Protein AF-A0A5K7ZR89-F1 (afdb_monomer_lite)

Structure (mmCIF, N/CA/C/O backbone):
data_AF-A0A5K7ZR89-F1
#
_entry.id   AF-A0A5K7ZR89-F1
#
loop_
_atom_site.group_PDB
_atom_site.id
_atom_site.type_symbol
_atom_site.label_atom_id
_atom_site.label_alt_id
_atom_site.label_comp_id
_atom_site.label_asym_id
_atom_site.label_entity_id
_atom_site.label_seq_id
_atom_site.pdbx_PDB_ins_code
_atom_site.Cartn_x
_atom_site.Cartn_y
_atom_site.Cartn_z
_atom_site.occupancy
_atom_site.B_iso_or_equiv
_atom_site.auth_seq_id
_atom_site.auth_comp_id
_atom_site.auth_asym_id
_atom_site.auth_atom_id
_atom_site.pdbx_PDB_model_num
ATOM 1 N N . MET A 1 1 ? -9.179 8.346 24.918 1.00 54.47 1 MET A N 1
ATOM 2 C CA . MET A 1 1 ? -8.113 9.177 24.302 1.00 54.47 1 MET A CA 1
ATOM 3 C C . MET A 1 1 ? -7.005 8.387 23.577 1.00 54.47 1 MET A C 1
ATOM 5 O O . MET A 1 1 ? -6.164 9.013 22.948 1.00 54.47 1 MET A O 1
ATOM 9 N N . ILE A 1 2 ? -6.983 7.043 23.617 1.00 62.19 2 ILE A N 1
ATOM 10 C CA . ILE A 1 2 ? -5.883 6.217 23.061 1.00 62.19 2 ILE A CA 1
ATOM 11 C C . ILE A 1 2 ? -6.004 6.001 21.537 1.00 62.19 2 ILE A C 1
ATOM 13 O O . ILE A 1 2 ? -5.010 6.072 20.820 1.00 62.19 2 ILE A O 1
ATOM 17 N N . PHE A 1 3 ? -7.225 5.825 21.026 1.00 62.34 3 PHE A N 1
ATOM 18 C CA . PHE A 1 3 ? -7.501 5.544 19.611 1.00 62.34 3 PHE A CA 1
ATOM 19 C C . PHE A 1 3 ? -6.908 6.527 18.579 1.00 62.34 3 PHE A C 1
ATOM 21 O O . PHE A 1 3 ? -6.334 6.046 17.603 1.00 62.34 3 PHE A O 1
ATOM 28 N N . PRO A 1 4 ? -6.956 7.867 18.752 1.00 73.06 4 PRO A N 1
ATOM 29 C CA . PRO A 1 4 ? -6.366 8.779 17.767 1.00 73.06 4 PRO A CA 1
ATOM 30 C C . PRO A 1 4 ? -4.836 8.665 17.678 1.00 73.06 4 PRO A C 1
ATOM 32 O O . PRO A 1 4 ? -4.274 8.841 16.601 1.00 73.06 4 PRO A O 1
ATOM 35 N N . ARG A 1 5 ? -4.151 8.306 18.775 1.00 80.88 5 ARG A N 1
ATOM 36 C CA . ARG A 1 5 ? -2.690 8.114 18.773 1.00 80.88 5 ARG A CA 1
ATOM 37 C C . ARG A 1 5 ? -2.291 6.849 18.018 1.00 80.88 5 ARG A C 1
ATOM 39 O O . ARG A 1 5 ? -1.367 6.889 17.219 1.00 80.88 5 ARG A O 1
ATOM 46 N N . VAL A 1 6 ? -3.020 5.752 18.226 1.00 82.88 6 VAL A N 1
ATOM 47 C CA . VAL A 1 6 ? -2.759 4.473 17.543 1.00 82.88 6 VAL A CA 1
ATOM 48 C C . VAL A 1 6 ? -2.930 4.618 16.028 1.00 82.88 6 VAL A C 1
ATOM 50 O O . VAL A 1 6 ? -2.069 4.199 15.262 1.00 82.88 6 VAL A O 1
ATOM 53 N N . LYS A 1 7 ? -3.994 5.301 15.601 1.00 81.31 7 LYS A N 1
ATOM 54 C CA . LYS A 1 7 ? -4.264 5.636 14.197 1.00 81.31 7 LYS A CA 1
ATOM 55 C C . LYS A 1 7 ? -3.138 6.429 13.530 1.00 81.31 7 LYS A C 1
ATOM 57 O O . LYS A 1 7 ? -2.735 6.103 12.413 1.00 81.31 7 LYS A O 1
ATOM 62 N N . ALA A 1 8 ? -2.625 7.448 14.219 1.00 85.81 8 ALA A N 1
ATOM 63 C CA . ALA A 1 8 ? -1.513 8.254 13.728 1.00 85.81 8 ALA A CA 1
ATOM 64 C C . ALA A 1 8 ? -0.226 7.425 13.606 1.00 85.81 8 ALA A C 1
ATOM 66 O O . ALA A 1 8 ? 0.452 7.496 12.586 1.00 85.81 8 ALA A O 1
ATOM 67 N N . VAL A 1 9 ? 0.073 6.585 14.603 1.00 88.56 9 VAL A N 1
ATOM 68 C CA . VAL A 1 9 ? 1.250 5.702 14.584 1.00 88.56 9 VAL A CA 1
ATOM 69 C C . VAL A 1 9 ? 1.186 4.715 13.417 1.00 88.56 9 VAL A C 1
ATOM 71 O O . VAL A 1 9 ? 2.165 4.589 12.689 1.00 88.56 9 VAL A O 1
ATOM 74 N N . ILE A 1 10 ? 0.039 4.069 13.182 1.00 87.88 10 ILE A N 1
ATOM 75 C CA . ILE A 1 10 ? -0.140 3.151 12.042 1.00 87.88 10 ILE A CA 1
ATOM 76 C C . ILE A 1 10 ? 0.074 3.883 10.715 1.00 87.88 10 ILE A C 1
ATOM 78 O O . ILE A 1 10 ? 0.770 3.369 9.843 1.00 87.88 10 ILE A O 1
ATOM 82 N N . GLY A 1 11 ? -0.483 5.090 10.570 1.00 87.31 11 GLY A N 1
ATOM 83 C CA . GLY A 1 11 ? -0.304 5.904 9.367 1.00 87.31 11 GLY A CA 1
ATOM 84 C C . GLY A 1 11 ? 1.157 6.285 9.119 1.00 87.31 11 GLY A C 1
ATOM 85 O O . GLY A 1 11 ? 1.642 6.159 7.998 1.00 87.31 11 GLY A O 1
ATOM 86 N N . ILE A 1 12 ? 1.880 6.687 10.168 1.00 91.44 12 ILE A N 1
ATOM 87 C CA . ILE A 1 12 ? 3.307 7.027 10.083 1.00 91.44 12 ILE A CA 1
ATOM 88 C C . ILE A 1 12 ? 4.136 5.795 9.716 1.00 91.44 12 ILE A C 1
ATOM 90 O O . ILE A 1 12 ? 4.976 5.878 8.826 1.00 91.44 12 ILE A O 1
ATOM 94 N N . ILE A 1 13 ? 3.886 4.644 10.348 1.00 90.75 13 ILE A N 1
ATOM 95 C CA . ILE A 1 13 ? 4.590 3.397 10.022 1.00 90.75 13 ILE A CA 1
ATOM 96 C C . ILE A 1 13 ? 4.331 3.011 8.563 1.00 90.75 13 ILE A C 1
ATOM 98 O O . ILE A 1 13 ? 5.283 2.753 7.832 1.00 90.75 13 ILE A O 1
ATOM 102 N N . ALA A 1 14 ? 3.072 3.025 8.115 1.00 89.75 14 ALA A N 1
ATOM 103 C CA . ALA A 1 14 ? 2.724 2.721 6.729 1.00 89.75 14 ALA A CA 1
ATOM 104 C C . ALA A 1 14 ? 3.452 3.650 5.744 1.00 89.75 14 ALA A C 1
ATOM 106 O O . ALA A 1 14 ? 4.016 3.180 4.758 1.00 89.75 14 ALA A O 1
ATOM 107 N N . LEU A 1 15 ? 3.510 4.951 6.045 1.00 90.94 15 LEU A N 1
ATOM 108 C CA . LEU A 1 15 ? 4.222 5.931 5.229 1.00 90.94 15 LEU A CA 1
ATOM 109 C C . LEU A 1 15 ? 5.735 5.671 5.192 1.00 90.94 15 LEU A C 1
ATOM 111 O O . LEU A 1 15 ? 6.334 5.716 4.121 1.00 90.94 15 LEU A O 1
ATOM 115 N N . LEU A 1 16 ? 6.353 5.366 6.335 1.00 91.75 16 LEU A N 1
ATOM 116 C CA . LEU A 1 16 ? 7.784 5.064 6.411 1.00 91.75 16 LEU A CA 1
ATOM 117 C C . LEU A 1 16 ? 8.140 3.808 5.611 1.00 91.75 16 LEU A C 1
ATOM 119 O O . LEU A 1 16 ? 9.127 3.822 4.879 1.00 91.75 16 LEU A O 1
ATOM 123 N N . VAL A 1 17 ? 7.328 2.748 5.700 1.00 89.06 17 VAL A N 1
ATOM 124 C CA . VAL A 1 17 ? 7.552 1.524 4.914 1.00 89.06 17 VAL A CA 1
ATOM 125 C C . VAL A 1 17 ? 7.380 1.797 3.419 1.00 89.06 17 VAL A C 1
ATOM 127 O O . VAL A 1 17 ? 8.188 1.322 2.623 1.00 89.06 17 VAL A O 1
ATOM 130 N N . LEU A 1 18 ? 6.384 2.599 3.024 1.00 90.44 18 LEU A N 1
ATOM 131 C CA . LEU A 1 18 ? 6.211 3.014 1.629 1.00 90.44 18 LEU A CA 1
ATOM 132 C C . LEU A 1 18 ? 7.447 3.758 1.119 1.00 90.44 18 LEU A C 1
ATOM 134 O O . LEU A 1 18 ? 8.023 3.362 0.109 1.00 90.44 18 LEU A O 1
ATOM 138 N N . ILE A 1 19 ? 7.888 4.794 1.836 1.00 90.44 19 ILE A N 1
ATOM 139 C CA . ILE A 1 19 ? 9.066 5.578 1.449 1.00 90.44 19 ILE A CA 1
ATOM 140 C C . ILE A 1 19 ? 10.293 4.671 1.348 1.00 90.44 19 ILE A C 1
ATOM 142 O O . ILE A 1 19 ? 11.001 4.730 0.347 1.00 90.44 19 ILE A O 1
ATOM 146 N N . ALA A 1 20 ? 10.513 3.794 2.329 1.00 88.19 20 ALA A N 1
AT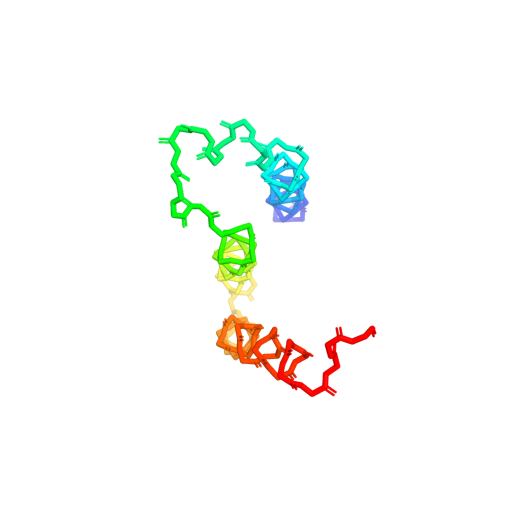OM 147 C CA . ALA A 1 20 ? 11.644 2.875 2.321 1.00 88.19 20 ALA A CA 1
ATOM 148 C C . ALA A 1 20 ? 11.611 1.920 1.118 1.00 88.19 20 ALA A C 1
ATOM 150 O O . ALA A 1 20 ? 12.614 1.787 0.423 1.00 88.19 20 ALA A O 1
ATOM 151 N N . GLY A 1 21 ? 10.473 1.285 0.824 1.00 85.19 21 GLY A N 1
ATOM 152 C CA . GLY A 1 21 ? 10.395 0.328 -0.283 1.00 85.19 21 GLY A CA 1
ATOM 153 C C . GLY A 1 21 ? 10.473 0.966 -1.673 1.00 85.19 21 GLY A C 1
ATOM 154 O O . GLY A 1 21 ? 10.958 0.325 -2.602 1.00 85.19 21 GLY A O 1
ATOM 155 N N . PHE A 1 22 ? 10.050 2.226 -1.829 1.00 88.12 22 PHE A N 1
ATOM 156 C CA . PHE A 1 22 ? 10.261 2.970 -3.076 1.00 88.12 22 PHE A CA 1
ATOM 157 C C . PHE A 1 22 ? 11.686 3.515 -3.199 1.00 88.12 22 PHE A C 1
ATOM 159 O O . PHE A 1 22 ? 12.267 3.439 -4.279 1.00 88.12 22 PHE A O 1
ATOM 166 N N . HIS A 1 23 ? 12.252 4.048 -2.114 1.00 89.75 23 HIS A N 1
ATOM 167 C CA . HIS A 1 23 ? 13.592 4.633 -2.116 1.00 89.75 23 HIS A CA 1
ATOM 168 C C . HIS A 1 23 ? 14.677 3.571 -2.315 1.00 89.75 23 HIS A C 1
ATOM 170 O O . HIS A 1 23 ? 15.533 3.738 -3.176 1.00 89.75 23 HIS A O 1
ATOM 176 N N . TYR A 1 24 ? 14.585 2.451 -1.593 1.00 87.56 24 TYR A N 1
ATOM 177 C CA . TYR A 1 24 ? 15.542 1.342 -1.663 1.00 87.56 24 TYR A CA 1
ATOM 178 C C . TYR A 1 24 ? 15.130 0.250 -2.655 1.00 87.56 24 TYR A C 1
ATOM 180 O O . TYR A 1 24 ? 15.517 -0.913 -2.526 1.00 87.56 24 TYR A O 1
ATOM 188 N N . ARG A 1 25 ? 14.279 0.584 -3.635 1.00 84.75 25 ARG A N 1
ATOM 189 C CA . ARG A 1 25 ? 13.740 -0.396 -4.586 1.00 84.75 25 ARG A CA 1
ATOM 190 C C . ARG A 1 25 ? 14.862 -1.169 -5.278 1.00 84.75 25 ARG A C 1
ATOM 192 O O . ARG A 1 25 ? 14.746 -2.380 -5.426 1.00 84.75 25 ARG A O 1
ATOM 199 N N . MET A 1 26 ? 15.917 -0.480 -5.711 1.00 82.75 26 MET A N 1
ATOM 200 C CA . MET A 1 26 ? 17.006 -1.084 -6.486 1.00 82.75 26 MET A CA 1
ATOM 201 C C . MET A 1 26 ? 17.786 -2.098 -5.643 1.00 82.75 26 MET A C 1
ATOM 203 O O . MET A 1 26 ? 18.053 -3.206 -6.099 1.00 82.75 26 MET A O 1
ATOM 207 N N . GLU A 1 27 ? 18.086 -1.759 -4.393 1.00 88.31 27 GLU A N 1
ATOM 208 C CA . GLU A 1 27 ? 18.777 -2.613 -3.428 1.00 88.31 27 GLU A CA 1
ATOM 209 C C . GLU A 1 27 ? 17.916 -3.815 -3.023 1.00 88.31 27 GLU A C 1
ATOM 211 O O . GLU A 1 27 ? 18.409 -4.938 -2.920 1.00 88.31 27 GLU A O 1
ATOM 216 N N . ILE A 1 28 ? 16.607 -3.608 -2.843 1.00 83.81 28 ILE A N 1
ATOM 217 C CA . ILE A 1 28 ? 15.664 -4.694 -2.554 1.00 83.81 28 ILE A CA 1
ATOM 218 C C . ILE A 1 28 ? 15.567 -5.632 -3.758 1.00 83.81 28 ILE A C 1
ATOM 220 O O . ILE A 1 28 ? 15.625 -6.846 -3.578 1.00 83.81 28 ILE A O 1
ATOM 224 N N . GLN A 1 29 ? 15.483 -5.097 -4.980 1.00 88.38 29 GLN A N 1
ATOM 225 C CA . GLN A 1 29 ? 15.393 -5.889 -6.209 1.00 88.38 29 GLN A CA 1
ATOM 226 C C . GLN A 1 29 ? 16.652 -6.713 -6.488 1.00 88.38 29 GLN A C 1
ATOM 228 O O . GLN A 1 29 ? 16.549 -7.810 -7.033 1.00 88.38 29 GLN A O 1
ATOM 233 N N . GLN A 1 30 ? 17.830 -6.250 -6.056 1.00 86.75 30 GLN A N 1
ATOM 234 C CA . GLN A 1 30 ? 19.059 -7.049 -6.125 1.00 86.75 30 GLN A CA 1
ATOM 235 C C . GLN A 1 30 ? 18.965 -8.341 -5.304 1.00 86.75 30 GLN A C 1
ATOM 237 O O . GLN A 1 30 ? 19.564 -9.350 -5.675 1.00 86.75 30 GLN A O 1
ATOM 242 N N . ARG A 1 31 ? 18.220 -8.328 -4.190 1.00 87.88 31 ARG A N 1
ATOM 243 C CA . ARG A 1 31 ? 18.015 -9.510 -3.339 1.00 87.88 31 ARG A CA 1
ATOM 244 C C . ARG A 1 31 ? 16.733 -10.274 -3.675 1.00 87.88 31 ARG A C 1
ATOM 246 O O . ARG A 1 31 ? 16.709 -11.494 -3.537 1.00 87.88 31 ARG A O 1
ATOM 253 N N . TYR A 1 32 ? 15.701 -9.565 -4.119 1.00 86.62 32 TYR A N 1
ATOM 254 C CA . TYR A 1 32 ? 14.373 -10.072 -4.454 1.00 86.62 32 TYR A CA 1
ATOM 255 C C . TYR A 1 32 ? 13.961 -9.556 -5.841 1.00 86.62 32 TYR A C 1
ATOM 257 O O . TYR A 1 32 ? 13.284 -8.532 -5.937 1.00 86.62 32 TYR A O 1
ATOM 265 N N . PRO A 1 33 ? 14.340 -10.251 -6.927 1.00 84.12 33 PRO A N 1
ATOM 266 C CA . PRO A 1 33 ? 14.123 -9.779 -8.300 1.00 84.12 33 PRO A CA 1
ATOM 267 C C . PRO A 1 33 ? 12.648 -9.549 -8.647 1.00 84.12 33 PRO A C 1
ATOM 269 O O . PRO A 1 33 ? 12.318 -8.681 -9.449 1.00 84.12 33 PRO A O 1
ATOM 272 N N . GLU A 1 34 ? 11.756 -10.304 -8.006 1.00 87.25 34 GLU A N 1
ATOM 273 C CA . GLU A 1 34 ? 10.304 -10.224 -8.186 1.00 87.25 34 GLU A CA 1
ATOM 274 C C . GLU A 1 34 ? 9.656 -9.085 -7.384 1.00 87.25 34 GLU A C 1
ATOM 276 O O . GLU A 1 34 ? 8.436 -8.926 -7.396 1.00 87.25 34 GLU A O 1
ATOM 281 N N . PHE A 1 35 ? 10.447 -8.285 -6.661 1.00 85.19 35 PHE A N 1
ATOM 282 C CA . PHE A 1 35 ? 9.916 -7.194 -5.859 1.00 85.19 35 PHE A CA 1
ATOM 283 C C . PHE A 1 35 ? 9.265 -6.126 -6.744 1.00 85.19 35 PHE A C 1
ATOM 285 O O . PHE A 1 35 ? 9.935 -5.408 -7.498 1.00 85.19 35 PHE A O 1
ATOM 292 N N . ASP A 1 36 ? 7.947 -5.991 -6.591 1.00 85.56 36 ASP A N 1
ATOM 293 C CA . ASP A 1 36 ? 7.153 -4.922 -7.181 1.00 85.56 36 ASP A CA 1
ATOM 294 C C . ASP A 1 36 ? 6.728 -3.924 -6.083 1.00 85.56 36 ASP A C 1
ATOM 296 O O . ASP A 1 36 ? 5.902 -4.255 -5.220 1.00 85.56 36 ASP A O 1
ATOM 300 N N . PRO A 1 37 ? 7.257 -2.685 -6.097 1.00 83.56 37 PRO A N 1
ATOM 301 C CA . PRO A 1 37 ? 6.922 -1.677 -5.095 1.00 83.56 37 PRO A CA 1
ATOM 302 C C . PRO A 1 37 ? 5.439 -1.280 -5.132 1.00 83.56 37 PRO A C 1
ATOM 304 O O . PRO A 1 37 ? 4.893 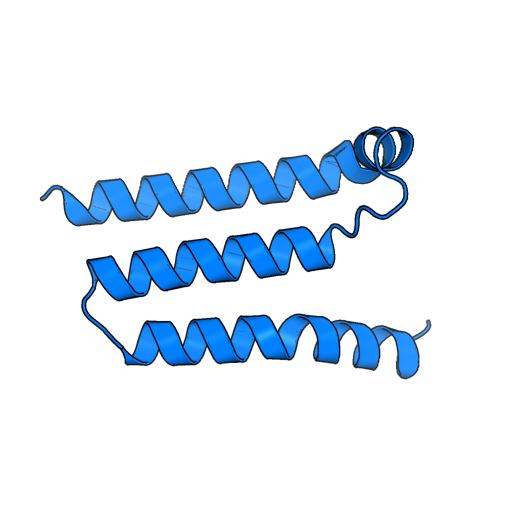-0.870 -4.108 1.00 83.56 37 PRO A O 1
ATOM 307 N N . THR A 1 38 ? 4.748 -1.434 -6.268 1.00 85.62 38 THR A N 1
ATOM 308 C CA . THR A 1 38 ? 3.308 -1.173 -6.361 1.00 85.62 38 THR A CA 1
ATOM 309 C C . THR A 1 38 ? 2.493 -2.247 -5.644 1.00 85.62 38 THR A C 1
ATOM 311 O O . THR A 1 38 ? 1.535 -1.913 -4.944 1.00 85.62 38 THR A O 1
ATOM 314 N N . LEU A 1 39 ? 2.877 -3.523 -5.750 1.00 86.88 39 LEU A N 1
ATOM 315 C CA . LEU A 1 39 ? 2.227 -4.597 -4.987 1.00 86.88 39 LEU A CA 1
ATOM 316 C C . LEU A 1 39 ? 2.477 -4.436 -3.487 1.00 86.88 39 LEU A C 1
ATOM 318 O O . LEU A 1 39 ? 1.537 -4.540 -2.697 1.00 86.88 39 LEU A O 1
ATOM 322 N N . MET A 1 40 ? 3.710 -4.092 -3.101 1.00 90.25 40 MET A N 1
ATOM 323 C CA . MET A 1 40 ? 4.038 -3.773 -1.710 1.00 90.25 40 MET A CA 1
ATOM 324 C C . MET A 1 40 ? 3.155 -2.632 -1.187 1.00 90.25 40 MET A C 1
ATOM 326 O O . MET A 1 40 ? 2.533 -2.759 -0.133 1.00 90.25 40 MET A O 1
ATOM 330 N N . ALA A 1 41 ? 3.046 -1.537 -1.945 1.00 87.75 41 ALA A N 1
ATOM 331 C CA . ALA A 1 41 ? 2.235 -0.389 -1.562 1.00 87.75 41 ALA A CA 1
ATOM 332 C C . ALA A 1 41 ? 0.751 -0.739 -1.415 1.00 87.75 41 ALA A C 1
ATOM 334 O O . ALA A 1 41 ? 0.117 -0.358 -0.432 1.00 87.75 41 ALA A O 1
ATOM 335 N N . THR A 1 42 ? 0.217 -1.515 -2.357 1.00 90.00 42 THR A N 1
ATOM 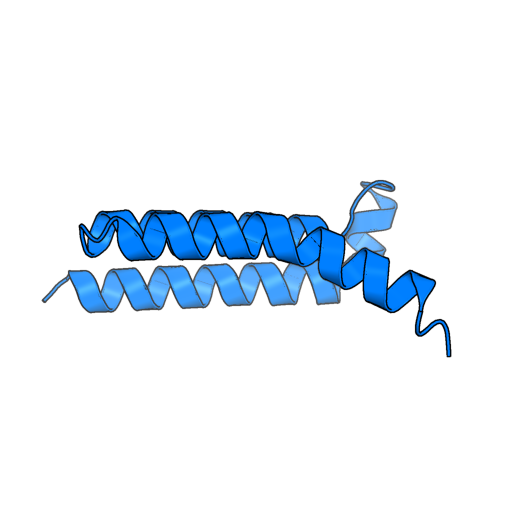336 C CA . THR A 1 42 ? -1.170 -1.993 -2.328 1.00 90.00 42 THR A CA 1
ATOM 337 C C . THR A 1 42 ? -1.438 -2.822 -1.070 1.00 90.00 42 THR A C 1
ATOM 339 O O . THR A 1 42 ? -2.428 -2.588 -0.378 1.00 90.00 42 THR A O 1
ATOM 342 N N . GLY A 1 43 ? -0.529 -3.740 -0.723 1.00 89.00 43 GLY A N 1
ATOM 343 C CA . GLY A 1 43 ? -0.624 -4.545 0.495 1.00 89.00 43 GLY A CA 1
ATOM 344 C C . GLY A 1 43 ? -0.569 -3.708 1.776 1.00 89.00 43 GLY A C 1
ATOM 345 O O . GLY A 1 43 ? -1.349 -3.940 2.699 1.00 89.00 43 GLY A O 1
ATOM 346 N N . ILE A 1 44 ? 0.298 -2.692 1.822 1.00 91.19 44 ILE A N 1
ATOM 347 C CA . ILE A 1 44 ? 0.407 -1.778 2.969 1.00 91.19 44 ILE A CA 1
ATOM 348 C C . ILE A 1 44 ? -0.874 -0.958 3.139 1.00 91.19 44 ILE A C 1
ATOM 350 O O . ILE A 1 44 ? -1.399 -0.881 4.250 1.00 91.19 44 ILE A O 1
ATOM 354 N N . PHE A 1 45 ? -1.407 -0.377 2.059 1.00 89.12 45 PHE A N 1
ATOM 355 C CA . PHE A 1 45 ? -2.668 0.366 2.115 1.00 89.12 45 PHE A CA 1
ATOM 356 C C . PHE A 1 45 ? -3.837 -0.524 2.529 1.00 89.12 45 PHE A C 1
ATOM 358 O O . PHE A 1 45 ? -4.665 -0.102 3.337 1.00 89.12 45 PHE A O 1
ATOM 365 N N . PHE A 1 46 ? -3.872 -1.764 2.037 1.00 92.38 46 PHE A N 1
ATOM 366 C CA . PHE A 1 46 ? -4.876 -2.737 2.438 1.00 92.38 46 PHE A CA 1
ATOM 367 C C . PHE A 1 46 ? -4.813 -3.033 3.940 1.00 92.38 46 PHE A C 1
ATOM 369 O O . PHE A 1 46 ? -5.809 -2.870 4.644 1.00 92.38 46 PHE A O 1
ATOM 376 N N . LEU A 1 47 ? -3.639 -3.397 4.462 1.00 91.69 47 LEU A N 1
ATOM 377 C CA . LEU A 1 47 ? -3.462 -3.692 5.885 1.00 91.69 47 LEU A CA 1
ATOM 378 C C . LEU A 1 47 ? -3.789 -2.482 6.764 1.00 91.69 47 LEU A C 1
ATOM 380 O O . LEU A 1 47 ? -4.535 -2.609 7.735 1.00 91.69 47 LEU A O 1
ATOM 384 N N . ALA A 1 48 ? -3.283 -1.300 6.406 1.00 90.00 48 ALA A N 1
ATOM 385 C CA . ALA A 1 48 ? -3.551 -0.074 7.145 1.00 90.00 48 ALA A CA 1
ATOM 386 C C . ALA A 1 48 ? -5.053 0.252 7.178 1.00 90.00 48 ALA A C 1
ATOM 388 O O . ALA A 1 48 ? -5.591 0.550 8.246 1.00 90.00 48 ALA A O 1
ATOM 389 N N . GLY A 1 49 ? -5.743 0.151 6.039 1.00 89.94 49 GLY A N 1
ATOM 390 C CA . GLY A 1 49 ? -7.174 0.433 5.958 1.00 89.94 49 GLY A CA 1
ATOM 391 C C . GLY A 1 49 ? -8.043 -0.604 6.675 1.00 89.94 49 GLY A C 1
ATOM 392 O O . GLY A 1 49 ? -9.009 -0.219 7.331 1.00 89.94 49 GLY A O 1
ATOM 393 N N . ILE A 1 50 ? -7.670 -1.890 6.672 1.00 92.19 50 ILE A N 1
ATOM 394 C CA . ILE A 1 50 ? -8.360 -2.921 7.467 1.00 92.19 50 ILE A CA 1
ATOM 395 C C . ILE A 1 50 ? -8.200 -2.655 8.966 1.00 92.19 50 ILE A C 1
ATOM 397 O O . ILE A 1 50 ? -9.185 -2.702 9.703 1.00 92.19 50 ILE A O 1
ATOM 401 N N . ILE A 1 51 ? -6.994 -2.313 9.430 1.00 89.94 51 ILE A N 1
ATOM 402 C CA . ILE A 1 51 ? -6.778 -1.960 10.841 1.00 89.94 51 ILE A CA 1
ATOM 403 C C . ILE A 1 51 ? -7.618 -0.729 11.214 1.00 89.94 51 ILE A C 1
ATOM 405 O O . ILE A 1 51 ? -8.257 -0.715 12.267 1.00 89.94 51 ILE A O 1
ATOM 409 N N . TYR A 1 52 ? -7.683 0.277 10.336 1.00 88.12 52 TYR A N 1
ATOM 410 C CA . TYR A 1 52 ? -8.562 1.434 10.519 1.00 88.12 52 TYR A CA 1
ATOM 411 C C . TYR A 1 52 ? -10.041 1.042 10.598 1.00 88.12 52 TYR A C 1
ATOM 413 O O . TYR A 1 52 ? -10.738 1.499 11.502 1.00 88.12 52 TYR A O 1
ATOM 421 N N . ALA A 1 53 ? -10.510 0.165 9.708 1.00 91.12 53 ALA A N 1
ATOM 422 C CA . ALA A 1 53 ? -11.888 -0.317 9.700 1.00 91.12 53 ALA A CA 1
ATOM 423 C C . ALA A 1 53 ? -12.256 -1.043 11.003 1.00 91.12 53 ALA A C 1
ATOM 425 O O . ALA A 1 53 ? -13.357 -0.856 11.523 1.00 91.12 53 ALA A O 1
ATOM 426 N N . VAL A 1 54 ? -11.325 -1.824 11.562 1.00 90.62 54 VAL A N 1
ATOM 427 C CA . VAL A 1 54 ? -11.497 -2.515 12.849 1.00 90.62 54 VAL A CA 1
ATOM 428 C C . VAL A 1 54 ? -11.526 -1.524 14.014 1.00 90.62 54 VAL A C 1
ATOM 430 O O . VAL A 1 54 ? -12.402 -1.626 14.873 1.00 90.62 54 VAL A O 1
ATOM 433 N N . ILE A 1 55 ? -10.612 -0.546 14.040 1.00 88.94 55 ILE A N 1
ATOM 434 C CA . ILE A 1 55 ? -10.566 0.483 15.093 1.00 88.94 55 ILE A CA 1
ATOM 435 C C . ILE A 1 55 ? -11.859 1.306 15.107 1.00 88.94 55 ILE A C 1
ATOM 437 O O . ILE A 1 55 ? -12.422 1.537 16.177 1.00 88.94 55 ILE A O 1
ATOM 441 N N . ASP A 1 56 ? -12.336 1.718 13.932 1.00 88.56 56 ASP A N 1
ATOM 442 C CA . ASP A 1 56 ? -13.549 2.528 13.789 1.00 88.56 56 ASP A CA 1
ATOM 443 C C . ASP A 1 56 ? -14.841 1.717 13.777 1.00 88.56 56 ASP A C 1
ATOM 445 O O . ASP A 1 56 ? -15.925 2.298 13.758 1.00 88.56 56 ASP A O 1
ATOM 449 N N . ARG A 1 57 ? -14.740 0.380 13.818 1.00 88.56 57 ARG A N 1
ATOM 450 C CA . ARG A 1 57 ? -15.872 -0.555 13.721 1.00 88.56 57 ARG A CA 1
ATOM 451 C C . ARG A 1 57 ? -16.781 -0.226 12.536 1.00 88.56 57 ARG A C 1
ATOM 453 O O . ARG A 1 57 ? -18.001 -0.349 12.617 1.00 88.56 57 ARG A O 1
ATOM 460 N N . ASN A 1 58 ? -16.174 0.213 11.438 1.00 90.81 58 ASN A N 1
ATOM 461 C CA . ASN A 1 58 ? -16.883 0.691 10.266 1.00 90.81 58 ASN A CA 1
ATOM 462 C C . ASN A 1 58 ? -16.589 -0.217 9.073 1.00 90.81 58 ASN A C 1
ATOM 464 O O . ASN A 1 58 ? -15.542 -0.122 8.429 1.00 90.81 58 ASN A O 1
ATOM 468 N N . ILE A 1 59 ? -17.555 -1.080 8.762 1.00 91.69 59 ILE A N 1
ATOM 469 C CA . ILE A 1 59 ? -17.450 -2.044 7.666 1.00 91.69 59 ILE A CA 1
ATOM 470 C C . ILE A 1 59 ? -17.352 -1.367 6.292 1.00 91.69 59 ILE A C 1
ATOM 472 O O . ILE A 1 59 ? -16.751 -1.923 5.378 1.00 91.69 59 ILE A O 1
ATOM 476 N N . ILE A 1 60 ? -17.866 -0.139 6.150 1.00 93.56 60 ILE A N 1
ATOM 477 C CA . ILE A 1 60 ? -17.763 0.632 4.905 1.00 93.56 60 ILE A CA 1
ATOM 478 C C . ILE A 1 60 ? -16.292 0.919 4.591 1.00 93.56 60 ILE A C 1
ATOM 480 O O . ILE A 1 60 ? -15.875 0.779 3.444 1.00 93.56 60 ILE A O 1
ATOM 484 N N . ILE A 1 61 ? -15.481 1.236 5.608 1.00 91.12 61 ILE A N 1
ATOM 485 C CA . ILE A 1 61 ? -14.038 1.445 5.429 1.00 91.12 61 ILE A CA 1
ATOM 486 C C . ILE A 1 61 ? 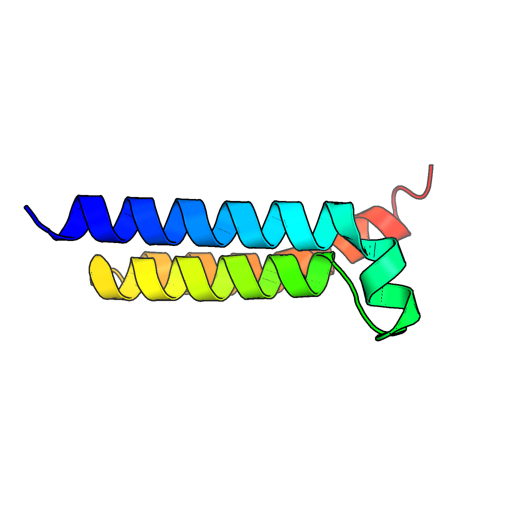-13.387 0.155 4.924 1.00 91.12 61 ILE A C 1
ATOM 488 O O . ILE A 1 61 ? -12.587 0.215 3.996 1.00 91.12 61 ILE A O 1
ATOM 492 N N . ALA A 1 62 ? -13.767 -1.014 5.449 1.00 90.12 62 ALA A N 1
ATOM 493 C CA . ALA A 1 62 ? -13.228 -2.292 4.979 1.00 90.12 62 ALA A CA 1
ATOM 494 C 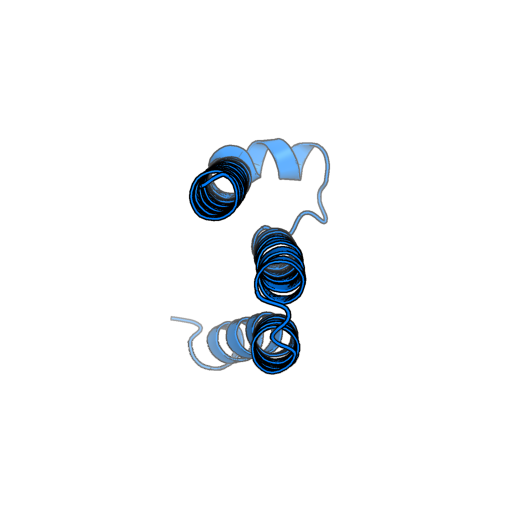C . ALA A 1 62 ? -13.556 -2.546 3.497 1.00 90.12 62 ALA A C 1
ATOM 496 O O . ALA A 1 62 ? -12.660 -2.894 2.729 1.00 90.12 62 ALA A O 1
ATOM 497 N N . PHE A 1 63 ? -14.801 -2.301 3.071 1.00 92.81 63 PHE A N 1
ATOM 498 C CA . PHE A 1 63 ? -15.196 -2.437 1.664 1.00 92.81 63 PHE A CA 1
ATOM 499 C C . PHE A 1 63 ? -14.456 -1.463 0.749 1.00 92.81 63 PHE A C 1
ATOM 501 O O . PHE A 1 63 ? -13.954 -1.881 -0.292 1.00 92.81 63 PHE A O 1
ATOM 508 N N . ILE A 1 64 ? -14.337 -0.191 1.143 1.00 92.38 64 ILE A N 1
ATOM 509 C CA . ILE A 1 64 ? -13.586 0.811 0.374 1.00 92.38 64 ILE A CA 1
ATOM 510 C C . ILE A 1 64 ? -12.122 0.388 0.256 1.00 92.38 64 ILE A C 1
ATOM 512 O O . ILE A 1 64 ? -11.566 0.395 -0.838 1.00 92.38 64 ILE A O 1
ATOM 516 N N . THR A 1 65 ? -11.507 -0.029 1.362 1.00 92.25 65 THR A N 1
ATOM 517 C CA . THR A 1 65 ? -10.104 -0.457 1.373 1.00 92.25 65 THR A CA 1
ATOM 518 C C . THR A 1 65 ? -9.888 -1.656 0.452 1.00 92.25 65 THR A C 1
ATOM 520 O O . THR A 1 65 ? -8.928 -1.684 -0.313 1.00 92.25 65 THR A O 1
ATOM 523 N N . MET A 1 66 ? -10.799 -2.629 0.483 1.00 91.81 66 MET A N 1
ATOM 524 C CA . MET A 1 66 ? -10.741 -3.802 -0.383 1.00 91.81 66 MET A CA 1
ATOM 525 C C . MET A 1 66 ? -10.924 -3.429 -1.859 1.00 91.81 66 MET A C 1
ATOM 527 O O . MET A 1 66 ? -10.148 -3.874 -2.700 1.00 91.81 66 MET A O 1
ATOM 531 N N . ALA A 1 67 ? -11.890 -2.562 -2.174 1.00 91.62 67 ALA A N 1
ATOM 532 C CA . ALA A 1 67 ? -12.110 -2.074 -3.532 1.00 91.62 67 ALA A CA 1
ATOM 533 C C . ALA A 1 67 ? -10.883 -1.326 -4.074 1.00 91.62 67 ALA A C 1
ATOM 535 O O . ALA A 1 67 ? -10.461 -1.577 -5.199 1.00 91.62 67 ALA A O 1
ATOM 536 N N . VAL A 1 68 ? -10.267 -0.461 -3.262 1.00 89.69 68 VAL A N 1
ATOM 537 C CA . VAL A 1 68 ? -9.039 0.261 -3.621 1.00 89.69 68 VAL A CA 1
ATOM 538 C C . VAL A 1 68 ? -7.876 -0.708 -3.829 1.00 89.69 68 VAL A C 1
ATOM 540 O O . VAL A 1 68 ? -7.177 -0.605 -4.834 1.00 89.69 68 VAL A O 1
ATOM 543 N N . ALA A 1 69 ? -7.691 -1.680 -2.933 1.00 90.75 69 ALA A N 1
ATOM 544 C CA . ALA A 1 69 ? -6.625 -2.671 -3.051 1.00 90.75 69 ALA A CA 1
ATOM 545 C C . ALA A 1 69 ? -6.742 -3.505 -4.336 1.00 90.75 69 ALA A C 1
ATOM 547 O O . ALA A 1 69 ? -5.735 -3.803 -4.972 1.00 90.75 69 ALA A O 1
ATOM 548 N N . VAL A 1 70 ? -7.967 -3.833 -4.753 1.00 89.81 70 VAL A N 1
ATOM 549 C CA . VAL A 1 70 ? -8.211 -4.496 -6.038 1.00 89.81 70 VAL A CA 1
ATOM 550 C C . VAL A 1 70 ? -7.994 -3.529 -7.200 1.00 89.81 70 VAL A C 1
ATOM 552 O O . VAL A 1 70 ? -7.367 -3.907 -8.180 1.00 89.81 70 VAL A O 1
ATOM 555 N N . ALA A 1 71 ? -8.466 -2.285 -7.112 1.00 89.19 71 ALA A N 1
ATOM 556 C CA . ALA A 1 71 ? -8.413 -1.325 -8.213 1.00 89.19 71 ALA A CA 1
ATOM 557 C C . ALA A 1 71 ? -6.990 -0.854 -8.562 1.00 89.19 71 ALA A C 1
ATOM 559 O O . ALA A 1 71 ? -6.701 -0.655 -9.739 1.00 89.19 71 ALA A O 1
ATOM 560 N N . ILE A 1 72 ? -6.094 -0.689 -7.581 1.00 87.94 72 ILE A N 1
ATOM 561 C CA . ILE A 1 72 ? -4.723 -0.187 -7.799 1.00 87.94 72 ILE A CA 1
ATOM 562 C C . ILE A 1 72 ? -3.947 -0.967 -8.882 1.00 87.94 72 ILE A C 1
ATOM 564 O O . ILE A 1 72 ? -3.446 -0.322 -9.808 1.00 87.94 72 ILE A O 1
ATOM 568 N N . PRO A 1 73 ? -3.824 -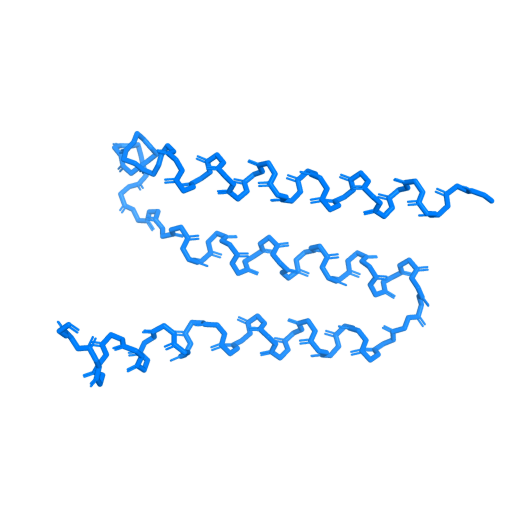2.310 -8.840 1.00 85.12 73 PRO A N 1
ATOM 569 C CA . PRO A 1 73 ? -3.099 -3.047 -9.875 1.00 85.12 73 PRO A CA 1
ATOM 570 C C . PRO A 1 73 ? -3.746 -2.910 -11.259 1.00 85.12 73 PRO A C 1
ATOM 572 O O . PRO A 1 73 ? -3.023 -2.748 -12.242 1.00 85.12 73 PRO A O 1
ATOM 575 N N . TYR A 1 74 ? -5.082 -2.888 -11.347 1.00 85.19 74 TYR A N 1
ATOM 576 C CA . TYR A 1 74 ? -5.783 -2.658 -12.617 1.00 85.19 74 TYR A CA 1
ATOM 577 C C . TYR A 1 74 ? -5.541 -1.253 -13.164 1.00 85.19 74 TYR A C 1
ATOM 579 O O . TYR A 1 74 ? -5.318 -1.097 -14.361 1.00 85.19 74 TYR A O 1
ATOM 587 N N . LEU A 1 75 ? -5.535 -0.235 -12.300 1.00 85.56 75 LEU A N 1
ATOM 588 C CA . LEU A 1 75 ? -5.218 1.137 -12.691 1.00 85.56 75 LEU A CA 1
ATOM 589 C C . LEU A 1 75 ? -3.782 1.241 -13.196 1.00 85.56 75 LEU A C 1
ATOM 591 O O . LEU A 1 75 ? -3.554 1.836 -14.244 1.00 85.56 75 LEU A O 1
ATOM 595 N N . ARG A 1 76 ? -2.818 0.613 -12.510 1.00 84.06 76 ARG A N 1
ATOM 596 C CA . ARG A 1 76 ? -1.432 0.558 -12.988 1.00 84.06 76 ARG A CA 1
ATOM 597 C C . ARG A 1 76 ? -1.358 -0.102 -14.363 1.00 84.06 76 ARG A C 1
ATOM 599 O O . ARG A 1 76 ? -0.724 0.446 -15.256 1.00 84.06 76 ARG A O 1
ATOM 606 N N . GLN A 1 77 ? -2.001 -1.255 -14.539 1.00 83.31 77 GLN A N 1
ATOM 607 C CA . GLN A 1 77 ? -2.012 -1.956 -15.821 1.00 83.31 77 GLN A CA 1
ATOM 608 C C . GLN A 1 77 ? -2.642 -1.096 -16.922 1.00 83.31 77 GLN A C 1
ATOM 610 O O . GLN A 1 77 ? -2.079 -0.996 -18.006 1.00 83.31 77 GLN A O 1
ATOM 615 N N . TRP A 1 78 ? -3.765 -0.434 -16.643 1.00 85.06 78 TRP A N 1
ATOM 616 C CA . TRP A 1 78 ? -4.415 0.470 -17.588 1.00 85.06 78 TRP A CA 1
ATOM 617 C C . TRP A 1 78 ? -3.502 1.640 -17.976 1.00 85.06 78 TRP A C 1
ATOM 619 O O . TRP A 1 78 ? -3.337 1.900 -19.164 1.00 85.06 78 TRP A O 1
ATOM 629 N N . ILE A 1 79 ? -2.839 2.282 -17.008 1.00 83.25 79 ILE A N 1
ATOM 630 C CA . ILE A 1 79 ? -1.884 3.371 -17.272 1.00 83.25 79 ILE A CA 1
ATOM 631 C C . ILE A 1 79 ? -0.726 2.873 -18.142 1.00 83.25 79 ILE A C 1
ATOM 633 O O . ILE A 1 79 ? -0.414 3.499 -19.145 1.00 83.25 79 ILE A O 1
ATOM 637 N N . VAL A 1 80 ? -0.122 1.730 -17.808 1.00 81.50 80 VAL A N 1
ATOM 638 C CA . VAL A 1 80 ? 1.004 1.171 -18.578 1.00 81.50 80 VAL A CA 1
ATOM 639 C C . VAL A 1 80 ? 0.591 0.806 -20.009 1.00 81.50 80 VAL A C 1
ATOM 641 O O . VAL A 1 80 ? 1.381 0.968 -20.932 1.00 81.50 80 VAL A O 1
ATOM 644 N N . VAL A 1 81 ? -0.638 0.321 -20.205 1.00 83.25 81 VAL A N 1
ATOM 645 C CA . VAL A 1 81 ? -1.140 -0.089 -21.526 1.00 83.25 81 VAL A CA 1
ATOM 646 C C . VAL A 1 81 ? -1.545 1.109 -22.388 1.00 83.25 81 VAL A C 1
ATOM 648 O O . VAL A 1 81 ? -1.247 1.120 -23.579 1.00 83.25 81 VAL A O 1
ATOM 651 N N . TYR A 1 82 ? -2.231 2.102 -21.817 1.00 81.19 82 TYR A N 1
ATOM 652 C CA . TYR A 1 82 ? -2.834 3.204 -22.579 1.00 81.19 82 TYR A CA 1
ATOM 653 C C . TYR A 1 82 ? -2.018 4.502 -22.558 1.00 81.19 82 TYR A C 1
ATOM 655 O O . TYR A 1 82 ? -2.218 5.350 -23.425 1.00 81.19 82 TYR A O 1
ATOM 663 N N . TRP A 1 83 ? -1.082 4.647 -21.620 1.00 72.81 83 TRP A N 1
ATOM 664 C CA . TRP A 1 83 ? -0.189 5.802 -21.495 1.00 72.81 83 TRP A CA 1
ATOM 665 C C . TRP A 1 83 ? 1.288 5.373 -21.386 1.00 72.81 83 TRP A C 1
ATOM 667 O O . TRP A 1 83 ? 1.927 5.556 -20.351 1.00 72.81 83 TRP A O 1
ATOM 677 N N . PRO A 1 84 ? 1.865 4.788 -22.453 1.00 67.88 84 PRO A N 1
ATOM 678 C CA . PRO A 1 84 ? 3.266 4.363 -22.457 1.00 67.88 84 PRO A CA 1
ATOM 679 C C . PRO A 1 84 ? 4.285 5.510 -22.644 1.00 67.88 84 PRO A C 1
ATOM 681 O O . PRO A 1 84 ? 5.482 5.227 -22.688 1.00 67.88 84 PRO A O 1
ATOM 684 N N . TYR A 1 85 ? 3.832 6.765 -22.783 1.00 59.50 85 TYR A N 1
ATOM 685 C CA . TYR A 1 85 ? 4.654 7.951 -23.077 1.00 59.50 85 TYR A CA 1
ATOM 686 C C . TYR A 1 85 ? 4.718 8.915 -21.894 1.00 59.50 85 TYR A C 1
ATOM 688 O O . TYR A 1 85 ? 3.629 9.334 -21.437 1.00 59.50 85 TYR A O 1
#

pLDDT: mean 86.12, std 7.36, range [54.47, 93.56]

Secondary structure (DSSP, 8-state):
--HHHHHHHHHHHHHHHHHHHHHTHHHHHHH-TT--HHHHHHHHHHHHHHHHHHHTT-HHHHHHHHHHHHHHHHHHHHHHHH---

Sequence (85 aa):
MIFPRVKAVIGIIALLVLIAGFHYRMEIQQRYPEFDPTLMATGIFFLAGIIYAVIDRNIIIAFITMAVAVAIPYLRQWIVVYWPY

Organism: NCBI:txid885957

Radius of gyration: 15.12 Å; chains: 1; bounding box: 37×19×47 Å

Foldseek 3Di:
DVLVVVLVVLVVVLVVVLCCCVVCVVVVCVVVVPDDSQLVNLVSLLVSQVVVCVSVVPVVSNVVSVVSSVVSVVVVVCCVVVPVD